Protein AF-A0A6V7INL5-F1 (afdb_monomer)

Secondary structure (DSSP, 8-state):
-HHHHHTT-HHHHHHHHHHHT-SS-HHHHHHHHHHHHHHHHHH--HHHHHHHHHTTHHHHHHHGGGSS-HHHHHHHHHHHHHHHHHHHHHHHHHHHHTTHHHHHHHHHHS-GGGS-HHHHHHHHHHHHHHT--

Foldseek 3Di:
DVLQVQLPPLVNLLVLLVQCPDPVCVPSNLVSLLNLLVSQLVNLDLVSLVSCLVSLNLLSLLVQCLDPDLVSVQSSLQSLLSSLQNPVPSCVVSCVVNPSVVSLVNNVPPPCPPHDVVSVVSSVSSVVSNVPD

Organism: NCBI:txid1563983

Solvent-accessible surface area (backbone atoms only — not comparable to full-atom values): 7136 Å² total; per-residue (Å²): 103,73,35,47,63,52,43,67,35,64,70,58,51,53,52,38,50,55,33,48,71,40,79,92,41,61,71,54,16,52,53,28,44,49,49,55,25,48,33,43,65,65,34,76,40,66,67,36,46,50,50,39,51,78,66,50,48,58,52,56,41,40,57,29,40,62,41,96,47,69,67,48,20,44,42,19,33,52,21,50,32,50,44,33,68,73,38,40,85,75,42,49,63,55,42,59,73,56,41,42,67,59,37,51,51,52,53,69,66,44,76,67,91,77,62,57,70,69,50,56,49,38,48,53,51,27,56,54,45,72,64,76,117

InterPro domains:
  IPR011989 Armadillo-like helical [G3DSA:1.25.10.10] (2-133)
  IPR016024 Armadillo-type fold [SSF48371] (10-121)
  IPR040144 Rap1 GTPase-GDP dissociation stimulator 1 [PTHR10957] (2-132)

Mean predicted aligned error: 3.58 Å

Structure (mmCIF, N/CA/C/O backbone):
data_AF-A0A6V7INL5-F1
#
_entry.id   AF-A0A6V7INL5-F1
#
loop_
_atom_site.group_PDB
_atom_site.id
_atom_site.type_symbol
_atom_site.label_atom_id
_atom_site.label_alt_id
_atom_site.label_comp_id
_atom_site.label_asym_id
_atom_site.label_entity_id
_atom_site.label_seq_id
_atom_site.pdbx_PDB_ins_code
_atom_site.Cartn_x
_atom_site.Cartn_y
_atom_site.Cartn_z
_atom_site.occupancy
_atom_site.B_iso_or_equiv
_atom_site.auth_seq_id
_atom_site.auth_comp_id
_atom_site.auth_asym_id
_atom_site.auth_atom_id
_atom_site.pdbx_PDB_model_num
ATOM 1 N N . LYS A 1 1 ? -18.035 10.738 3.182 1.00 66.81 1 LYS A N 1
ATOM 2 C CA . LYS A 1 1 ? -17.856 10.802 1.701 1.00 66.81 1 LYS A CA 1
ATOM 3 C C . LYS A 1 1 ? -18.075 9.405 1.118 1.00 66.81 1 LYS A C 1
ATOM 5 O O . LYS A 1 1 ? -18.038 8.461 1.897 1.00 66.81 1 LYS A O 1
ATOM 10 N N . ALA A 1 2 ? -18.282 9.245 -0.195 1.00 90.69 2 ALA A N 1
ATOM 11 C CA . ALA A 1 2 ? -18.534 7.932 -0.815 1.00 90.69 2 ALA A CA 1
ATOM 12 C C . ALA A 1 2 ? -17.491 6.863 -0.424 1.00 90.69 2 ALA A C 1
ATOM 14 O O . ALA A 1 2 ? -17.869 5.768 -0.029 1.00 90.69 2 ALA A O 1
ATOM 15 N N . ALA A 1 3 ? -16.201 7.216 -0.403 1.00 93.12 3 ALA A N 1
ATOM 16 C CA . ALA A 1 3 ? -15.127 6.322 0.040 1.00 93.12 3 ALA A CA 1
ATOM 17 C C . ALA A 1 3 ? -15.289 5.817 1.486 1.00 93.12 3 ALA A C 1
ATOM 19 O O . ALA A 1 3 ? -14.971 4.671 1.764 1.00 93.12 3 ALA A O 1
ATOM 20 N N . SER A 1 4 ? -15.827 6.635 2.399 1.00 93.12 4 SER A N 1
ATOM 21 C CA . SER A 1 4 ? -16.116 6.209 3.775 1.00 93.12 4 SER A CA 1
ATOM 22 C C . SER A 1 4 ? -17.262 5.198 3.830 1.00 93.12 4 SER A C 1
ATOM 24 O O . SER A 1 4 ? -17.223 4.280 4.631 1.00 93.12 4 SER A O 1
ATOM 26 N N . LEU A 1 5 ? -18.281 5.355 2.978 1.00 93.56 5 LEU A N 1
ATOM 27 C CA . LEU A 1 5 ? -19.404 4.414 2.912 1.00 93.56 5 LEU A CA 1
ATOM 28 C C . LEU A 1 5 ? -18.982 3.090 2.269 1.00 93.56 5 LEU A C 1
ATOM 30 O O . LEU A 1 5 ? -19.376 2.030 2.735 1.00 93.56 5 LEU A O 1
ATOM 34 N N . LEU A 1 6 ? -18.189 3.151 1.198 1.00 93.81 6 LEU A N 1
ATOM 35 C CA . LEU A 1 6 ? -17.693 1.971 0.487 1.00 93.81 6 LEU A CA 1
ATOM 36 C C . LEU A 1 6 ? -16.639 1.218 1.302 1.00 93.81 6 LEU A C 1
ATOM 38 O O . LEU A 1 6 ? -16.700 -0.002 1.387 1.00 93.81 6 LEU A O 1
ATOM 42 N N . GLY A 1 7 ? -15.729 1.940 1.956 1.00 91.06 7 GLY A N 1
ATOM 43 C CA . GLY A 1 7 ? -14.672 1.376 2.794 1.00 91.06 7 GLY A CA 1
ATOM 44 C C . GLY A 1 7 ? -15.154 0.718 4.089 1.00 91.06 7 GLY A C 1
ATOM 45 O O . GLY A 1 7 ? -14.332 0.220 4.841 1.00 91.06 7 GLY A O 1
ATOM 46 N N . MET A 1 8 ? -16.463 0.724 4.353 1.00 93.25 8 MET A N 1
ATOM 47 C CA . MET A 1 8 ? -17.091 0.003 5.466 1.00 93.25 8 MET A CA 1
ATOM 48 C C . MET A 1 8 ? -17.959 -1.172 4.987 1.00 93.25 8 MET A C 1
ATOM 50 O O . MET A 1 8 ? -18.596 -1.845 5.793 1.00 93.25 8 MET A O 1
ATOM 54 N N . LYS A 1 9 ? -18.034 -1.422 3.671 1.00 95.56 9 LYS A N 1
ATOM 55 C CA . LYS A 1 9 ? -18.771 -2.560 3.109 1.00 95.56 9 LYS A CA 1
ATOM 56 C C . LYS A 1 9 ? -17.860 -3.778 3.044 1.00 95.56 9 LYS A C 1
ATOM 58 O O . LYS A 1 9 ? -17.107 -3.948 2.090 1.00 95.56 9 LYS A O 1
ATOM 63 N N . GLU A 1 10 ? -17.972 -4.641 4.044 1.00 93.38 10 GLU A N 1
ATOM 64 C CA . GLU A 1 10 ? -17.131 -5.831 4.214 1.00 93.38 10 GLU A CA 1
ATOM 65 C C . GLU A 1 10 ? -17.106 -6.760 2.989 1.00 93.38 10 GLU A C 1
ATOM 67 O O . GLU A 1 10 ? -16.030 -7.218 2.600 1.00 93.38 10 GLU A O 1
ATOM 72 N N . GLU A 1 11 ? -18.261 -6.989 2.354 1.00 95.06 11 GLU A N 1
ATOM 73 C CA . GLU A 1 11 ? -18.383 -7.798 1.131 1.00 95.06 11 GLU A CA 1
ATOM 74 C C . GLU A 1 11 ? -17.640 -7.169 -0.050 1.00 95.06 11 GLU A C 1
ATOM 76 O O . GLU A 1 11 ? -16.921 -7.854 -0.776 1.00 95.06 11 GLU A O 1
ATOM 81 N N . LEU A 1 12 ? -17.774 -5.847 -0.212 1.00 95.81 12 LEU A N 1
ATOM 82 C CA . LEU A 1 12 ? -17.075 -5.110 -1.259 1.00 95.81 12 LEU A CA 1
ATOM 83 C C . LEU A 1 12 ? -15.567 -5.216 -1.053 1.00 95.81 12 LEU A C 1
ATOM 85 O O . LEU A 1 12 ? -14.854 -5.572 -1.982 1.00 95.81 12 LEU A O 1
ATOM 89 N N . LEU A 1 13 ? -15.082 -4.933 0.157 1.00 95.81 13 LEU A N 1
ATOM 90 C CA . LEU A 1 13 ? -13.653 -4.999 0.446 1.00 95.81 13 LEU A CA 1
ATOM 91 C C . LEU A 1 13 ? -13.098 -6.415 0.282 1.00 95.81 13 LEU A C 1
ATOM 93 O O . LEU A 1 13 ? -12.013 -6.570 -0.264 1.00 95.81 13 LEU A O 1
ATOM 97 N N . GLY A 1 14 ? -13.844 -7.440 0.706 1.00 95.62 14 GLY A N 1
ATOM 98 C CA . GLY A 1 14 ? -13.457 -8.835 0.490 1.00 95.62 14 GLY A CA 1
ATOM 99 C C . GLY A 1 14 ? -13.284 -9.151 -0.994 1.00 95.62 14 GLY A C 1
ATOM 100 O O . GLY A 1 14 ? -12.270 -9.721 -1.386 1.00 95.62 14 GLY A O 1
ATOM 101 N N . LYS A 1 15 ? -14.224 -8.700 -1.832 1.00 96.62 15 LYS A N 1
ATOM 102 C CA . LYS A 1 15 ? -14.146 -8.918 -3.278 1.00 96.62 15 LYS A CA 1
ATOM 103 C C . LYS A 1 15 ? -13.030 -8.116 -3.946 1.00 96.62 15 LYS A C 1
ATOM 105 O O . LYS A 1 15 ? -12.366 -8.631 -4.836 1.00 96.62 15 LYS A O 1
ATOM 110 N N . VAL A 1 16 ? -12.791 -6.882 -3.501 1.00 96.75 16 VAL A N 1
ATOM 111 C CA . VAL A 1 16 ? -11.665 -6.071 -3.989 1.00 96.75 16 VAL A CA 1
ATOM 112 C C . VAL A 1 16 ? -10.341 -6.757 -3.668 1.00 96.75 16 VAL A C 1
ATOM 114 O O . VAL A 1 16 ? -9.499 -6.852 -4.549 1.00 96.75 16 VAL A O 1
ATOM 117 N N . ILE A 1 17 ? -10.174 -7.285 -2.454 1.00 96.19 17 ILE A N 1
ATOM 118 C CA . ILE A 1 17 ? -8.968 -8.026 -2.060 1.00 96.19 17 ILE A CA 1
ATOM 119 C C . ILE A 1 17 ? -8.785 -9.295 -2.896 1.00 96.19 17 ILE A C 1
ATOM 121 O O . ILE A 1 17 ? -7.680 -9.552 -3.357 1.00 96.19 17 ILE A O 1
ATOM 125 N N . GLU A 1 18 ? -9.858 -10.044 -3.155 1.00 95.81 18 GLU A N 1
ATOM 126 C CA . GLU A 1 18 ? -9.825 -11.203 -4.060 1.00 95.81 18 GLU A CA 1
ATOM 127 C C . GLU A 1 18 ? -9.380 -10.814 -5.479 1.00 95.81 18 GLU A C 1
ATOM 129 O O . GLU A 1 18 ? -8.621 -11.529 -6.125 1.00 95.81 18 GLU A O 1
ATOM 134 N N . TRP A 1 19 ? -9.816 -9.657 -5.977 1.00 96.94 19 TRP A N 1
ATOM 135 C CA . TRP A 1 19 ? -9.381 -9.159 -7.281 1.00 96.94 19 TRP A CA 1
ATOM 136 C C . TRP A 1 19 ? -7.936 -8.667 -7.294 1.00 96.94 19 TRP A C 1
ATOM 138 O O . TRP A 1 19 ? -7.311 -8.703 -8.346 1.00 96.94 19 TRP A O 1
ATOM 148 N N . CYS A 1 20 ? -7.377 -8.248 -6.159 1.00 95.62 20 CYS A N 1
ATOM 149 C CA . CYS A 1 20 ? -5.968 -7.855 -6.076 1.00 95.62 20 CYS A CA 1
ATOM 150 C C . CYS A 1 20 ? -5.014 -9.053 -6.239 1.00 95.62 20 CYS A C 1
ATOM 152 O O . CYS A 1 20 ? -3.875 -8.873 -6.669 1.00 95.62 20 CYS A O 1
ATOM 154 N N . SER A 1 21 ? -5.480 -10.273 -5.951 1.00 92.31 21 SER A N 1
ATOM 155 C CA . SER A 1 21 ? -4.711 -11.515 -6.094 1.00 92.31 21 SER A CA 1
ATOM 156 C C . SER A 1 21 ? -5.008 -12.306 -7.373 1.00 92.31 21 SER A C 1
ATOM 158 O O . SER A 1 21 ? -4.551 -13.439 -7.499 1.00 92.31 21 SER A O 1
ATOM 160 N N . THR A 1 22 ? -5.779 -11.758 -8.321 1.00 92.25 22 THR A N 1
ATOM 161 C CA . THR A 1 22 ? -6.087 -12.470 -9.572 1.00 92.25 22 THR A CA 1
ATOM 162 C C . THR A 1 22 ? -4.957 -12.330 -10.595 1.00 92.25 22 THR A C 1
ATOM 164 O O . THR A 1 22 ? -4.616 -11.221 -11.005 1.00 92.25 22 THR A O 1
ATOM 167 N N . ASP A 1 23 ? -4.415 -13.460 -11.051 1.00 84.81 23 ASP A N 1
ATOM 168 C CA . ASP A 1 23 ? -3.363 -13.491 -12.079 1.00 84.81 23 ASP A CA 1
ATOM 169 C C . ASP A 1 23 ? -3.933 -13.575 -13.507 1.00 84.81 23 ASP A C 1
ATOM 171 O O . ASP A 1 23 ? -3.312 -13.120 -14.469 1.00 84.81 23 ASP A O 1
ATOM 175 N N . ASP A 1 24 ? -5.151 -14.105 -13.658 1.00 87.94 24 ASP A N 1
ATOM 176 C CA . ASP A 1 24 ? -5.779 -14.351 -14.964 1.00 87.94 24 ASP A CA 1
ATOM 177 C C . ASP A 1 24 ? -6.183 -13.052 -15.683 1.00 87.94 24 ASP A C 1
ATOM 179 O O . ASP A 1 24 ? -6.371 -13.017 -16.906 1.00 87.94 24 ASP A O 1
ATOM 183 N N . HIS A 1 25 ? -6.326 -11.960 -14.926 1.00 91.12 25 HIS A N 1
ATOM 184 C CA . HIS A 1 25 ? -6.838 -10.683 -15.415 1.00 91.12 25 HIS A CA 1
ATOM 185 C C . HIS A 1 25 ? -6.036 -9.485 -14.869 1.00 91.12 25 HIS A C 1
ATOM 187 O O . HIS A 1 25 ? -6.538 -8.747 -14.016 1.00 91.12 25 HIS A O 1
ATOM 193 N N . PRO A 1 26 ? -4.837 -9.196 -15.420 1.00 88.38 26 PRO A N 1
ATOM 194 C CA . PRO A 1 26 ? -3.962 -8.121 -14.931 1.00 88.38 26 PRO A CA 1
ATOM 195 C C . PRO A 1 26 ? -4.613 -6.728 -14.900 1.00 88.38 26 PRO A C 1
ATOM 197 O O . PRO A 1 26 ? -4.299 -5.901 -14.048 1.00 88.38 26 PRO A O 1
ATOM 200 N N . GLY A 1 27 ? -5.554 -6.454 -15.813 1.00 92.50 27 GLY A N 1
ATOM 201 C CA . GLY A 1 27 ? -6.313 -5.199 -15.809 1.00 92.50 27 GLY A CA 1
ATOM 202 C C . GLY A 1 27 ? -7.264 -5.071 -14.613 1.00 92.50 27 GLY A C 1
ATOM 203 O O . GLY A 1 27 ? -7.382 -3.994 -14.034 1.00 92.50 27 GLY A O 1
ATOM 204 N N . VAL A 1 28 ? -7.906 -6.174 -14.212 1.00 95.00 28 VAL A N 1
ATOM 205 C CA . VAL A 1 28 ? -8.778 -6.219 -13.026 1.00 95.00 28 VAL A CA 1
ATOM 206 C C . VAL A 1 28 ? -7.938 -6.063 -11.765 1.00 95.00 28 VAL A C 1
ATOM 208 O O . VAL A 1 28 ? -8.275 -5.247 -10.910 1.00 95.00 28 VAL A O 1
ATOM 211 N N . GLN A 1 29 ? -6.815 -6.779 -11.697 1.00 95.31 29 GLN A N 1
ATOM 212 C CA . GLN A 1 29 ? -5.854 -6.683 -10.604 1.00 95.31 29 GLN A CA 1
ATOM 213 C C . GLN A 1 29 ? -5.354 -5.245 -10.407 1.00 95.31 29 GLN A C 1
ATOM 215 O O . GLN A 1 29 ? -5.405 -4.700 -9.303 1.00 95.31 29 GLN A O 1
ATOM 220 N N . GLY 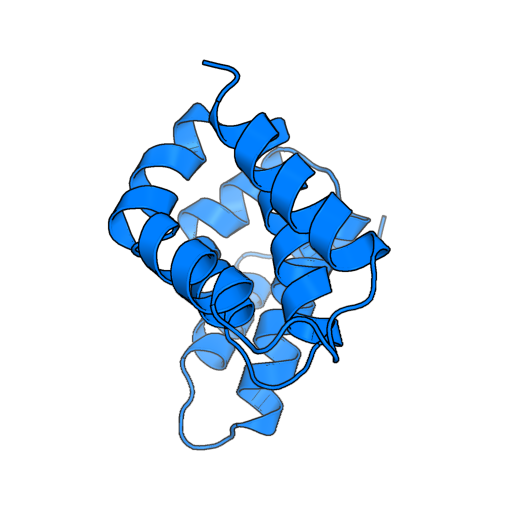A 1 30 ? -4.929 -4.597 -11.496 1.00 94.56 30 GLY A N 1
ATOM 221 C CA . GLY A 1 30 ? -4.450 -3.220 -11.474 1.00 94.56 30 GLY A CA 1
ATOM 222 C C . GLY A 1 30 ? -5.503 -2.244 -10.951 1.00 94.56 30 GLY A C 1
ATOM 223 O O . GLY A 1 30 ? -5.219 -1.471 -10.039 1.00 94.56 30 GLY A O 1
ATOM 224 N N . GLU A 1 31 ? -6.731 -2.294 -11.469 1.00 96.69 31 GLU A N 1
ATOM 225 C CA . GLU A 1 31 ? -7.805 -1.398 -11.019 1.00 96.69 31 GLU A CA 1
ATOM 226 C C . GLU A 1 31 ? -8.262 -1.687 -9.580 1.00 96.69 31 GLU A C 1
ATOM 228 O O . GLU A 1 31 ? -8.585 -0.752 -8.842 1.00 96.69 31 GLU A O 1
ATOM 233 N N . ALA A 1 32 ? -8.223 -2.944 -9.130 1.00 97.38 32 ALA A N 1
ATOM 234 C CA . ALA A 1 32 ? -8.514 -3.305 -7.743 1.00 97.38 32 ALA A CA 1
ATOM 235 C C . ALA A 1 32 ? -7.475 -2.720 -6.769 1.00 97.38 32 ALA A C 1
ATOM 237 O O . ALA A 1 32 ? -7.852 -2.061 -5.794 1.00 97.38 32 ALA A O 1
ATOM 238 N N . ASN A 1 33 ? -6.181 -2.848 -7.082 1.00 97.44 33 ASN A N 1
ATOM 239 C CA . ASN A 1 33 ? -5.092 -2.259 -6.292 1.00 97.44 33 ASN A CA 1
ATOM 240 C C . ASN A 1 33 ? -5.246 -0.735 -6.176 1.00 97.44 33 ASN A C 1
ATOM 242 O O . ASN A 1 33 ? -5.136 -0.151 -5.093 1.00 97.44 33 ASN A O 1
ATOM 246 N N . ARG A 1 34 ? -5.583 -0.074 -7.288 1.00 97.94 34 ARG A N 1
ATOM 247 C CA . ARG A 1 34 ? -5.838 1.373 -7.314 1.00 97.94 34 ARG A CA 1
ATOM 248 C C . ARG A 1 34 ? -7.055 1.753 -6.488 1.00 97.94 34 ARG A C 1
ATOM 250 O O . ARG A 1 34 ? -7.009 2.744 -5.756 1.00 97.94 34 ARG A O 1
ATOM 257 N N . LEU A 1 35 ? -8.130 0.971 -6.552 1.00 97.88 35 LEU A N 1
ATOM 258 C CA . LEU A 1 35 ? -9.319 1.208 -5.740 1.00 97.88 35 LEU A CA 1
ATOM 259 C C . LEU A 1 35 ? -9.000 1.141 -4.240 1.00 97.88 35 LEU A C 1
ATOM 261 O O . LEU A 1 35 ? -9.453 2.020 -3.505 1.00 97.88 35 LEU A O 1
ATOM 265 N N . LEU A 1 36 ? -8.185 0.179 -3.788 1.00 97.50 36 LEU A N 1
ATOM 266 C CA . LEU A 1 36 ? -7.716 0.118 -2.394 1.00 97.50 36 LEU A CA 1
ATOM 267 C C . LEU A 1 36 ? -7.012 1.416 -1.985 1.00 97.50 36 LEU A C 1
ATOM 269 O O . LEU A 1 36 ? -7.389 2.038 -0.985 1.00 97.50 36 LEU A O 1
ATOM 273 N N . ALA A 1 37 ? -6.041 1.867 -2.783 1.00 98.25 37 ALA A N 1
ATOM 274 C CA . ALA A 1 37 ? -5.315 3.106 -2.517 1.00 98.25 37 ALA A CA 1
ATOM 275 C C . ALA A 1 37 ? -6.275 4.306 -2.432 1.00 98.25 37 ALA A C 1
ATOM 277 O O . ALA A 1 37 ? -6.227 5.104 -1.490 1.00 98.25 37 ALA A O 1
ATOM 278 N N . TRP A 1 38 ? -7.218 4.412 -3.369 1.00 98.12 38 TRP A N 1
ATOM 279 C CA . TRP A 1 38 ? -8.172 5.517 -3.421 1.00 98.12 38 TRP A CA 1
ATOM 280 C C . TRP A 1 38 ? -9.220 5.501 -2.306 1.00 98.12 38 TRP A C 1
ATOM 282 O O . TRP A 1 38 ? -9.664 6.580 -1.889 1.00 98.12 38 TRP A O 1
ATOM 292 N N . LEU A 1 39 ? -9.598 4.332 -1.783 1.00 98.00 39 LEU A N 1
ATOM 293 C CA . LEU A 1 39 ? -10.456 4.224 -0.600 1.00 98.00 39 LEU A CA 1
ATOM 294 C C . LEU A 1 39 ? -9.778 4.850 0.618 1.00 98.00 39 LEU A C 1
ATOM 296 O O . LEU A 1 39 ? -10.409 5.633 1.331 1.00 98.00 39 LEU A O 1
ATOM 300 N N . VAL A 1 40 ? -8.485 4.597 0.817 1.00 97.81 40 VAL A N 1
ATOM 301 C CA . VAL A 1 40 ? -7.691 5.229 1.883 1.00 97.81 40 VAL A CA 1
ATOM 302 C C . VAL A 1 40 ? -7.581 6.735 1.655 1.00 97.81 40 VAL A C 1
ATOM 304 O O . VAL A 1 40 ? -7.950 7.528 2.527 1.00 97.81 40 VAL A O 1
ATOM 307 N N . ILE A 1 41 ? -7.117 7.137 0.466 1.00 97.88 41 ILE A N 1
ATOM 308 C CA . ILE A 1 41 ? -6.808 8.534 0.127 1.00 97.88 41 ILE A CA 1
ATOM 309 C C . ILE A 1 41 ? -8.028 9.440 0.307 1.00 97.88 41 ILE A C 1
ATOM 311 O O . ILE A 1 41 ? -7.903 10.547 0.840 1.00 97.88 41 ILE A O 1
ATOM 315 N N . ASN A 1 42 ? -9.207 8.981 -0.121 1.00 97.75 42 ASN A N 1
ATOM 316 C CA . ASN A 1 42 ? -10.429 9.783 -0.090 1.00 97.75 42 ASN A CA 1
ATOM 317 C C . ASN A 1 42 ? -11.227 9.659 1.207 1.00 97.75 42 ASN A C 1
ATOM 319 O O . ASN A 1 42 ? -11.979 10.584 1.537 1.00 97.75 42 ASN A O 1
ATOM 323 N N . SER A 1 43 ? -11.127 8.533 1.920 1.00 96.44 43 SER A N 1
ATOM 324 C CA . SER A 1 43 ? -11.838 8.372 3.189 1.00 96.44 43 SER A CA 1
ATOM 325 C C . SER A 1 43 ? -11.123 9.103 4.321 1.00 96.44 43 SER A C 1
ATOM 327 O O . SER A 1 43 ? -11.798 9.803 5.078 1.00 96.44 43 SER A O 1
ATOM 329 N N . ARG A 1 44 ? -9.790 8.948 4.430 1.00 94.69 44 ARG A N 1
ATOM 330 C CA . ARG A 1 44 ? -8.962 9.370 5.580 1.00 94.69 44 ARG A CA 1
ATOM 331 C C . ARG A 1 44 ? -9.622 9.051 6.926 1.00 94.69 44 ARG A C 1
ATOM 333 O O . ARG A 1 44 ? -9.557 9.836 7.868 1.00 94.69 44 ARG A O 1
ATOM 340 N N . ASN A 1 45 ? -10.318 7.921 6.980 1.00 95.81 45 ASN A N 1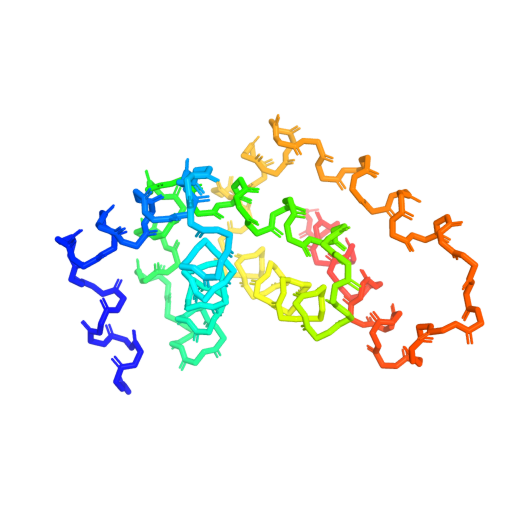
ATOM 341 C CA . ASN A 1 45 ? -11.117 7.502 8.120 1.00 95.81 45 ASN A CA 1
ATOM 342 C C . ASN A 1 45 ? -10.431 6.316 8.807 1.00 95.81 45 ASN A C 1
ATOM 344 O O . ASN A 1 45 ? -10.001 5.378 8.137 1.00 95.81 45 ASN A O 1
ATOM 348 N N . ARG A 1 46 ? -10.330 6.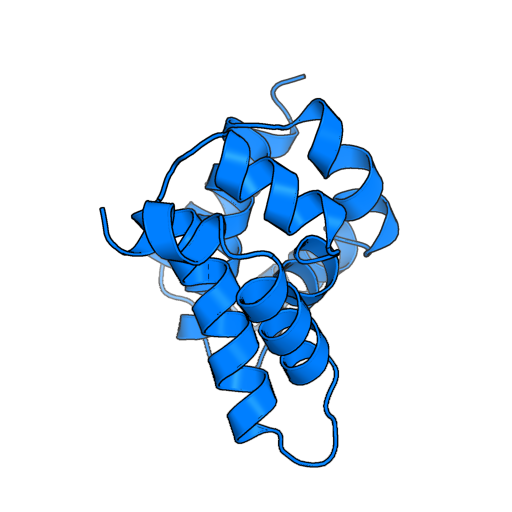373 10.141 1.00 96.94 46 ARG A N 1
ATOM 349 C CA . ARG A 1 46 ? -9.642 5.358 10.948 1.00 96.94 46 ARG A CA 1
ATOM 350 C C . ARG A 1 46 ? -10.264 3.971 10.797 1.00 96.94 46 ARG A C 1
ATOM 352 O O . ARG A 1 46 ? -9.520 3.012 10.636 1.00 96.94 46 ARG A O 1
ATOM 359 N N . ASP A 1 47 ? -11.589 3.876 10.793 1.00 96.88 47 ASP A N 1
ATOM 360 C CA . ASP A 1 47 ? -12.301 2.597 10.719 1.00 96.88 47 ASP A CA 1
ATOM 361 C C . ASP A 1 47 ? -12.115 1.938 9.347 1.00 96.88 47 ASP A C 1
ATOM 363 O O . ASP A 1 47 ? -11.803 0.752 9.270 1.00 96.88 47 ASP A O 1
ATOM 367 N N . VAL A 1 48 ? -12.179 2.729 8.268 1.00 97.00 48 VAL A N 1
ATOM 368 C CA . VAL A 1 48 ? -11.874 2.261 6.904 1.00 97.00 48 VAL A CA 1
ATOM 369 C C . VAL A 1 48 ? -10.435 1.761 6.806 1.00 97.00 48 VAL A C 1
ATOM 371 O O . VAL A 1 48 ? -10.188 0.692 6.254 1.00 97.00 48 VAL A O 1
ATOM 374 N N . VAL A 1 49 ? -9.475 2.514 7.352 1.00 97.88 49 VAL A N 1
ATOM 375 C CA . VAL A 1 49 ? -8.064 2.101 7.377 1.00 97.88 49 VAL A CA 1
ATOM 376 C C . VAL A 1 49 ? -7.899 0.798 8.154 1.00 97.88 49 VAL A C 1
ATOM 378 O O . VAL A 1 49 ? -7.235 -0.110 7.669 1.00 97.88 49 VAL A O 1
ATOM 381 N N . HIS A 1 50 ? -8.523 0.670 9.324 1.00 97.56 50 HIS A N 1
ATOM 382 C CA . HIS A 1 50 ? -8.445 -0.552 10.121 1.00 97.56 50 HIS A CA 1
ATOM 383 C C . HIS A 1 50 ? -9.039 -1.758 9.382 1.00 97.56 50 HIS A C 1
ATOM 385 O O . HIS A 1 50 ? -8.362 -2.780 9.317 1.00 97.56 50 HIS A O 1
ATOM 391 N N . SER A 1 51 ? -10.230 -1.628 8.784 1.00 96.94 51 SER A N 1
ATOM 392 C CA . SER A 1 51 ? -10.865 -2.714 8.016 1.00 96.94 51 SER A CA 1
ATOM 393 C C . SER A 1 51 ? -10.005 -3.139 6.818 1.00 96.94 51 SER A C 1
ATOM 395 O O . SER A 1 51 ? -9.807 -4.328 6.577 1.00 96.94 51 SER A O 1
ATOM 397 N N . LEU A 1 52 ? -9.398 -2.183 6.107 1.00 97.31 52 LEU A N 1
ATOM 398 C CA . LEU A 1 52 ? -8.476 -2.480 5.007 1.00 97.31 52 LEU A CA 1
ATOM 399 C C . LEU A 1 52 ? -7.215 -3.219 5.473 1.00 97.31 52 LEU A C 1
ATOM 401 O O . LEU A 1 52 ? -6.799 -4.173 4.814 1.00 97.31 52 LEU A O 1
ATOM 405 N N . ILE A 1 53 ? -6.618 -2.813 6.599 1.00 97.38 53 ILE A N 1
ATOM 406 C CA . ILE A 1 53 ? -5.466 -3.523 7.173 1.00 97.38 53 ILE A CA 1
ATOM 407 C C . ILE A 1 53 ? -5.863 -4.956 7.543 1.00 97.38 53 ILE A C 1
ATOM 409 O O . ILE A 1 53 ? -5.166 -5.890 7.156 1.00 97.38 53 ILE A O 1
ATOM 413 N N . ASP A 1 54 ? -6.998 -5.136 8.223 1.00 96.31 54 ASP A N 1
ATOM 414 C CA . ASP A 1 54 ? -7.481 -6.453 8.667 1.00 96.31 54 ASP A CA 1
ATOM 415 C C . ASP A 1 54 ? -7.763 -7.409 7.502 1.00 96.31 54 ASP A C 1
ATOM 417 O O . ASP A 1 54 ? -7.655 -8.625 7.648 1.00 96.31 54 ASP A O 1
ATOM 421 N N . LYS A 1 55 ? -8.081 -6.868 6.324 1.00 96.25 55 LYS A N 1
ATOM 422 C CA . LYS A 1 55 ? -8.294 -7.641 5.095 1.00 96.25 55 LYS A CA 1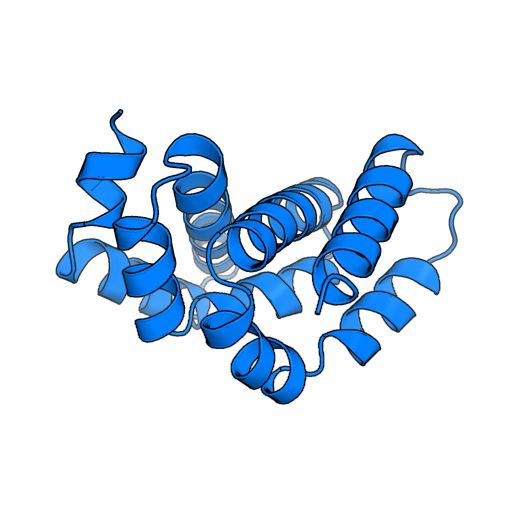
ATOM 423 C C . LYS A 1 55 ? -7.032 -7.852 4.257 1.00 96.25 55 LYS A C 1
ATOM 425 O O . LYS A 1 55 ? -7.125 -8.421 3.175 1.00 96.25 55 LYS A O 1
ATOM 430 N N . GLY A 1 56 ? -5.867 -7.408 4.724 1.00 96.62 56 GLY A N 1
ATOM 431 C CA . GLY A 1 56 ? -4.591 -7.638 4.044 1.00 96.62 56 GLY A CA 1
ATOM 432 C C . GLY A 1 56 ? -4.263 -6.638 2.934 1.00 96.62 56 GLY A C 1
ATOM 433 O O . GLY A 1 56 ? -3.391 -6.911 2.114 1.00 96.62 56 GLY A O 1
ATOM 434 N N . ALA A 1 57 ? -4.898 -5.460 2.904 1.00 97.62 57 ALA A N 1
ATOM 435 C CA . ALA A 1 57 ? -4.637 -4.455 1.866 1.00 97.62 57 ALA A CA 1
ATOM 436 C C . ALA A 1 57 ? -3.168 -3.993 1.810 1.00 97.62 57 ALA A C 1
ATOM 438 O O . ALA A 1 57 ? -2.702 -3.574 0.753 1.00 97.62 57 ALA A O 1
ATOM 439 N N . ILE A 1 58 ? -2.433 -4.065 2.932 1.00 98.25 58 ILE A N 1
ATOM 440 C CA . ILE A 1 58 ? -1.029 -3.630 2.998 1.00 98.25 58 ILE A CA 1
ATOM 441 C C . ILE A 1 58 ? -0.161 -4.398 2.000 1.00 98.25 58 ILE A C 1
ATOM 443 O O . ILE A 1 58 ? 0.665 -3.764 1.355 1.00 98.25 58 ILE A O 1
ATOM 447 N N . GLN A 1 59 ? -0.370 -5.706 1.827 1.00 98.06 59 GLN A N 1
ATOM 448 C CA . GLN A 1 59 ? 0.400 -6.510 0.874 1.00 98.06 59 GLN A CA 1
ATOM 449 C C . GLN A 1 59 ? 0.384 -5.882 -0.523 1.00 98.06 59 GLN A C 1
ATOM 451 O O . GLN A 1 59 ? 1.425 -5.525 -1.071 1.00 98.06 59 GLN A O 1
ATOM 456 N N . TYR A 1 60 ? -0.820 -5.681 -1.055 1.00 98.19 60 TYR A N 1
ATOM 457 C CA . TYR A 1 60 ? -1.018 -5.197 -2.415 1.00 98.19 60 TYR A CA 1
ATOM 458 C C . TYR A 1 60 ? -0.548 -3.755 -2.588 1.00 98.19 60 TYR A C 1
ATOM 460 O O . TYR A 1 60 ? -0.022 -3.396 -3.636 1.00 98.19 60 TYR A O 1
ATOM 468 N N . LEU A 1 61 ? -0.684 -2.918 -1.555 1.00 98.50 61 LEU A N 1
ATOM 469 C CA . LEU A 1 61 ? -0.155 -1.555 -1.585 1.0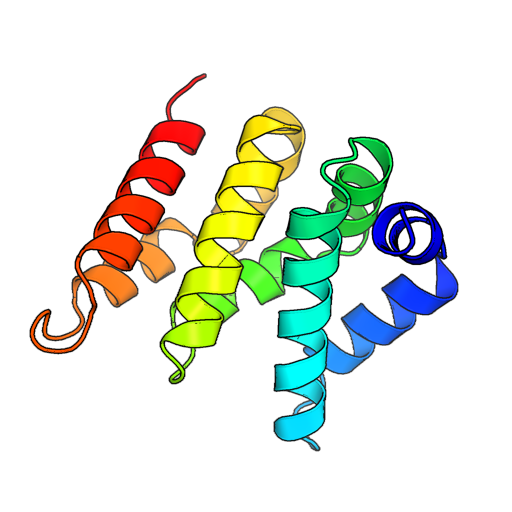0 98.50 61 LEU A CA 1
ATOM 470 C C . LEU A 1 61 ? 1.380 -1.528 -1.582 1.00 98.50 61 LEU A C 1
ATOM 472 O O . LEU A 1 61 ? 1.960 -0.662 -2.231 1.00 98.50 61 LEU A O 1
ATOM 476 N N . VAL A 1 62 ? 2.041 -2.458 -0.884 1.00 98.31 62 VAL A N 1
ATOM 477 C CA . VAL A 1 62 ? 3.508 -2.580 -0.902 1.00 98.31 62 VAL A CA 1
ATOM 478 C C . VAL A 1 62 ? 3.991 -3.066 -2.268 1.00 98.31 62 VAL A C 1
ATOM 480 O O . VAL A 1 62 ? 4.868 -2.435 -2.852 1.00 98.31 62 VAL A O 1
ATOM 483 N N . GLU A 1 63 ? 3.380 -4.114 -2.823 1.00 96.94 63 GLU A N 1
ATOM 484 C CA . GLU A 1 63 ? 3.679 -4.609 -4.179 1.00 96.94 63 GLU A CA 1
ATOM 485 C C . GLU A 1 63 ? 3.458 -3.517 -5.245 1.00 96.94 63 GLU A C 1
ATOM 487 O O . GLU A 1 63 ? 4.217 -3.378 -6.203 1.00 96.94 63 GLU A O 1
ATOM 492 N N . MET A 1 64 ? 2.455 -2.660 -5.049 1.00 96.81 64 MET A N 1
ATOM 493 C CA . MET A 1 64 ? 2.129 -1.564 -5.960 1.00 96.81 64 MET A CA 1
ATOM 494 C C . MET A 1 64 ? 3.192 -0.447 -6.008 1.00 96.81 64 MET A C 1
ATOM 496 O O . MET A 1 64 ? 3.205 0.326 -6.970 1.00 96.81 64 MET A O 1
ATOM 500 N N . ILE A 1 65 ? 4.115 -0.364 -5.038 1.00 96.38 65 ILE A N 1
ATOM 501 C CA . ILE A 1 65 ? 5.248 0.586 -5.062 1.00 96.38 65 ILE A CA 1
ATOM 502 C C . ILE A 1 65 ? 6.201 0.297 -6.230 1.00 96.38 65 ILE A C 1
ATOM 504 O O . ILE A 1 65 ? 6.770 1.233 -6.797 1.00 96.38 65 ILE A O 1
ATOM 508 N N . THR A 1 66 ? 6.360 -0.970 -6.611 1.00 93.50 66 THR A N 1
ATOM 509 C CA . THR A 1 66 ? 7.270 -1.404 -7.685 1.00 93.50 66 THR A CA 1
ATOM 510 C C . THR A 1 66 ? 6.529 -1.715 -8.989 1.00 93.50 66 THR A C 1
ATOM 512 O O . THR A 1 66 ? 7.133 -2.117 -9.981 1.00 93.50 66 THR A O 1
ATOM 515 N N . ALA A 1 67 ? 5.217 -1.455 -9.047 1.00 92.75 67 ALA A N 1
ATOM 516 C CA . ALA A 1 67 ? 4.412 -1.657 -10.250 1.00 92.75 67 ALA A CA 1
ATOM 517 C C . ALA A 1 67 ? 4.938 -0.824 -11.438 1.00 92.75 67 ALA A C 1
ATOM 519 O O . ALA A 1 67 ? 5.307 0.326 -11.239 1.00 92.75 67 ALA A O 1
ATOM 520 N N . PRO A 1 68 ? 4.869 -1.288 -12.699 1.00 89.75 68 PRO A N 1
ATOM 521 C CA . PRO A 1 68 ? 5.433 -0.562 -13.851 1.00 89.75 68 PRO A CA 1
ATOM 522 C C . PRO A 1 68 ? 4.899 0.868 -14.052 1.00 89.75 68 PRO A C 1
ATOM 524 O O . PRO A 1 68 ? 5.558 1.726 -14.640 1.00 89.75 68 PRO A O 1
ATOM 527 N N . HIS A 1 69 ? 3.687 1.142 -13.568 1.00 91.50 69 HIS A N 1
ATOM 528 C CA . HIS A 1 69 ? 2.983 2.396 -13.789 1.00 91.50 69 HIS A CA 1
ATOM 529 C C . HIS A 1 69 ? 3.303 3.415 -12.691 1.00 91.50 69 HIS A C 1
ATOM 531 O O . HIS A 1 69 ? 2.852 3.288 -11.556 1.00 91.50 69 HIS A O 1
ATOM 537 N N . VAL A 1 70 ? 3.988 4.502 -13.054 1.00 90.94 70 VAL A N 1
ATOM 538 C CA . VAL A 1 70 ? 4.368 5.598 -12.138 1.00 90.94 70 VAL A CA 1
ATOM 539 C C . VAL A 1 70 ? 3.179 6.160 -11.339 1.00 90.94 70 VAL A C 1
ATOM 541 O O . VAL A 1 70 ? 3.331 6.528 -10.174 1.00 90.94 70 VAL A O 1
ATOM 544 N N . LEU A 1 71 ? 1.985 6.213 -11.941 1.00 92.69 71 LEU A N 1
ATOM 545 C CA . LEU A 1 71 ? 0.767 6.645 -11.251 1.00 92.69 71 LEU A CA 1
ATOM 546 C C . LEU A 1 71 ? 0.418 5.720 -10.076 1.00 92.69 71 LEU A C 1
ATOM 548 O O . LEU A 1 71 ? 0.114 6.216 -8.994 1.00 92.69 71 LEU A O 1
ATOM 552 N N . MET A 1 72 ? 0.514 4.404 -10.276 1.00 95.38 72 MET A N 1
ATOM 553 C CA . MET A 1 72 ? 0.205 3.410 -9.250 1.00 95.38 72 MET A CA 1
ATOM 554 C C . MET A 1 72 ? 1.198 3.491 -8.089 1.00 95.38 72 MET A C 1
ATOM 556 O O . MET A 1 72 ? 0.780 3.531 -6.935 1.00 95.38 72 MET A O 1
ATOM 560 N N . LYS A 1 73 ? 2.495 3.648 -8.384 1.00 95.12 73 LYS A N 1
ATOM 561 C CA . LYS A 1 73 ? 3.519 3.875 -7.350 1.00 95.12 73 LYS A CA 1
ATOM 562 C C . LYS A 1 73 ? 3.159 5.065 -6.466 1.00 95.12 73 LYS A C 1
ATOM 564 O O . LYS A 1 73 ? 3.216 4.997 -5.244 1.00 95.12 73 LYS A O 1
ATOM 569 N N . ASN A 1 74 ? 2.747 6.168 -7.089 1.00 95.94 74 ASN A N 1
ATOM 570 C CA . ASN A 1 74 ? 2.370 7.378 -6.372 1.00 95.94 74 ASN A CA 1
ATOM 571 C C . ASN A 1 74 ? 1.097 7.194 -5.524 1.00 95.94 74 ASN A C 1
ATOM 573 O O . ASN A 1 74 ? 1.053 7.650 -4.383 1.00 95.94 74 ASN A O 1
ATOM 577 N N . GLU A 1 75 ? 0.071 6.529 -6.062 1.00 97.81 75 GLU A N 1
ATOM 578 C CA . GLU A 1 75 ? -1.157 6.186 -5.326 1.00 97.81 75 GLU A CA 1
ATOM 579 C C . GLU A 1 75 ? -0.833 5.309 -4.099 1.00 97.81 75 GLU A C 1
ATOM 581 O O . GLU A 1 75 ? -1.281 5.612 -2.988 1.00 97.81 75 GLU A O 1
ATOM 586 N N . ALA A 1 76 ? 0.024 4.297 -4.266 1.00 98.12 76 ALA A N 1
ATOM 587 C CA . ALA A 1 76 ? 0.509 3.442 -3.186 1.00 98.12 76 ALA A CA 1
ATOM 588 C C . ALA A 1 76 ? 1.237 4.246 -2.101 1.00 98.12 76 ALA A C 1
ATOM 590 O O . ALA A 1 76 ? 0.822 4.218 -0.944 1.00 98.12 76 ALA A O 1
ATOM 591 N N . LEU A 1 77 ? 2.244 5.045 -2.466 1.00 98.00 77 LEU A N 1
ATOM 592 C CA . LEU A 1 77 ? 3.025 5.850 -1.518 1.00 98.00 77 LEU A CA 1
ATOM 593 C C . LEU A 1 77 ? 2.152 6.800 -0.687 1.00 98.00 77 LEU A C 1
ATOM 595 O O . LEU A 1 77 ? 2.306 6.886 0.534 1.00 98.00 77 LEU A O 1
ATOM 599 N N . ILE A 1 78 ? 1.204 7.499 -1.320 1.00 98.25 78 ILE A N 1
ATOM 600 C CA . ILE A 1 78 ? 0.292 8.410 -0.611 1.00 98.25 78 ILE A CA 1
ATOM 601 C C . ILE A 1 78 ? -0.637 7.620 0.318 1.00 98.25 78 ILE A C 1
ATOM 603 O O . ILE A 1 78 ? -0.834 8.016 1.470 1.00 98.25 78 ILE A O 1
ATOM 607 N N . SER A 1 79 ? -1.215 6.513 -0.156 1.00 98.50 79 SER A N 1
ATOM 608 C CA . SER A 1 79 ? -2.123 5.698 0.658 1.00 98.50 79 SER A CA 1
ATOM 609 C C . SER A 1 79 ? -1.414 5.081 1.868 1.00 98.50 79 SER A C 1
ATOM 611 O O . SER A 1 79 ? -1.921 5.197 2.982 1.00 98.50 79 SER A O 1
ATOM 613 N N . LEU A 1 80 ? -0.208 4.538 1.692 1.00 98.38 80 LEU A N 1
ATOM 614 C CA . LEU A 1 80 ? 0.609 3.991 2.774 1.00 98.38 80 LEU A CA 1
ATOM 615 C C . LEU A 1 80 ? 1.018 5.076 3.772 1.00 98.38 80 LEU A C 1
ATOM 617 O O . LEU A 1 80 ? 0.889 4.866 4.972 1.00 98.38 80 LEU A O 1
ATOM 621 N N . THR A 1 81 ? 1.378 6.276 3.306 1.00 98.38 81 THR A N 1
ATOM 622 C CA . THR A 1 81 ? 1.626 7.430 4.193 1.00 98.38 81 THR A CA 1
ATOM 623 C C . THR A 1 81 ? 0.419 7.725 5.085 1.00 98.38 81 THR A C 1
ATOM 625 O O . THR A 1 81 ? 0.570 7.960 6.285 1.00 98.38 81 THR A O 1
ATOM 628 N N . ILE A 1 82 ? -0.794 7.708 4.523 1.00 98.12 82 ILE A N 1
ATOM 629 C CA . ILE A 1 82 ? -2.033 7.939 5.279 1.00 98.12 82 ILE A CA 1
ATOM 630 C C . ILE A 1 82 ? -2.300 6.791 6.259 1.00 98.12 82 ILE A C 1
ATOM 632 O O . ILE A 1 82 ? -2.615 7.066 7.417 1.00 98.12 82 ILE A O 1
ATOM 636 N N . ILE A 1 83 ? -2.151 5.533 5.830 1.00 98.12 83 ILE A N 1
ATOM 637 C CA . ILE A 1 83 ? -2.304 4.349 6.692 1.00 98.12 83 ILE A CA 1
ATOM 638 C C . ILE A 1 83 ? -1.367 4.455 7.893 1.00 98.12 83 ILE A C 1
ATOM 640 O O . ILE A 1 83 ? -1.829 4.414 9.032 1.00 98.12 83 ILE A O 1
ATOM 644 N N . THR A 1 84 ? -0.075 4.658 7.647 1.00 97.31 84 THR A N 1
ATOM 645 C CA . THR A 1 84 ? 0.953 4.754 8.686 1.00 97.31 84 THR A CA 1
ATOM 646 C C . THR A 1 84 ? 0.704 5.948 9.605 1.00 97.31 84 THR A C 1
ATOM 648 O O . THR A 1 84 ? 0.833 5.826 10.816 1.00 97.31 84 THR A O 1
ATOM 651 N N . THR A 1 85 ? 0.250 7.086 9.074 1.00 96.81 85 THR A N 1
ATOM 652 C CA . THR A 1 85 ? -0.081 8.262 9.900 1.00 96.81 85 THR A CA 1
ATOM 653 C C . THR A 1 85 ? -1.287 8.019 10.819 1.00 96.81 85 THR A C 1
ATOM 655 O O . THR A 1 85 ? -1.325 8.536 11.933 1.00 96.81 85 THR A O 1
ATOM 658 N N . ILE A 1 86 ? -2.290 7.259 10.372 1.00 96.50 86 ILE A N 1
ATOM 659 C CA . ILE A 1 86 ? -3.526 7.010 11.135 1.00 96.50 86 ILE A CA 1
ATOM 660 C C . ILE A 1 86 ? -3.370 5.836 12.115 1.00 96.50 86 ILE A C 1
ATOM 662 O O . ILE A 1 86 ? -3.925 5.874 13.219 1.00 96.50 86 ILE A O 1
ATOM 666 N N . ALA A 1 87 ? -2.654 4.790 11.704 1.00 96.44 87 ALA A N 1
ATOM 667 C CA . ALA A 1 87 ? -2.605 3.490 12.365 1.00 96.44 87 ALA A CA 1
ATOM 668 C C . ALA A 1 87 ? -1.197 2.862 12.291 1.00 96.44 87 ALA A C 1
ATOM 670 O O . ALA A 1 87 ? -1.041 1.717 11.858 1.00 96.44 87 ALA A O 1
ATOM 671 N N . LEU A 1 88 ? -0.167 3.609 12.711 1.00 95.06 88 LEU A N 1
ATOM 672 C CA . LEU A 1 88 ? 1.234 3.159 12.717 1.00 95.06 88 LEU A CA 1
ATOM 673 C C . LEU A 1 88 ? 1.398 1.794 13.400 1.00 95.06 88 LEU A C 1
ATOM 675 O O . LEU A 1 88 ? 1.833 0.844 12.758 1.00 95.06 88 LEU A O 1
ATOM 679 N N . GLU A 1 89 ? 0.965 1.678 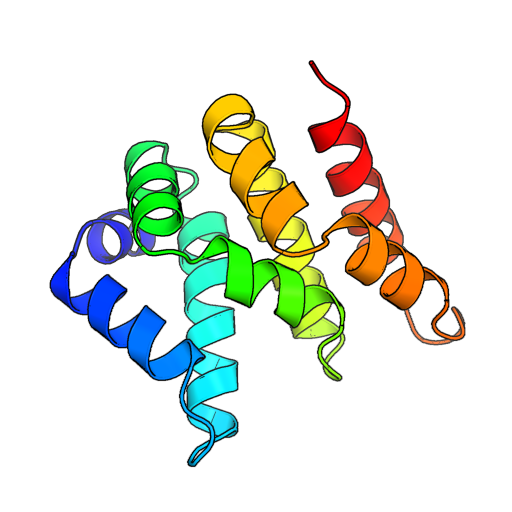14.658 1.00 93.69 89 GLU A N 1
ATOM 680 C CA . GLU A 1 89 ? 1.117 0.459 15.469 1.00 93.69 89 GLU A CA 1
ATOM 681 C C . GLU A 1 89 ? 0.515 -0.780 14.793 1.00 93.69 89 GLU A C 1
ATOM 683 O O . GLU A 1 89 ? 1.098 -1.861 14.816 1.00 93.69 89 GLU A O 1
ATOM 688 N N . LYS A 1 90 ? -0.641 -0.615 14.139 1.00 95.12 90 LYS A N 1
ATOM 689 C CA . LYS A 1 90 ? -1.345 -1.711 13.467 1.00 95.12 90 LYS A CA 1
ATOM 690 C C . LYS A 1 90 ? -0.729 -2.070 12.112 1.00 95.12 90 LYS A C 1
ATOM 692 O O . LYS A 1 90 ? -0.769 -3.226 11.708 1.00 95.12 90 LYS A O 1
ATOM 697 N N . SER A 1 91 ? -0.177 -1.090 11.398 1.00 96.38 91 SER A N 1
ATOM 698 C CA . SER A 1 91 ? 0.380 -1.295 10.055 1.00 96.38 91 SER A CA 1
ATOM 699 C C . SER A 1 91 ? 1.833 -1.770 10.059 1.00 96.38 91 SER A C 1
ATOM 701 O O . SER A 1 91 ? 2.249 -2.437 9.114 1.00 96.38 91 SER A O 1
ATOM 703 N N . GLN A 1 92 ? 2.600 -1.481 11.113 1.00 94.81 92 GLN A N 1
ATOM 704 C CA . GLN A 1 92 ? 4.038 -1.752 11.171 1.00 94.81 92 GLN A CA 1
ATOM 705 C C . GLN A 1 92 ? 4.387 -3.233 10.967 1.00 94.81 92 GLN A C 1
ATOM 707 O O . GLN A 1 92 ? 5.285 -3.547 10.186 1.00 94.81 92 GLN A O 1
ATOM 712 N N . ALA A 1 93 ? 3.677 -4.145 11.637 1.00 94.56 93 ALA A N 1
ATOM 713 C CA . ALA A 1 93 ? 3.945 -5.579 11.529 1.00 94.56 93 ALA A CA 1
ATOM 714 C C . ALA A 1 93 ? 3.729 -6.097 10.097 1.00 94.56 93 ALA A C 1
ATOM 716 O O . ALA A 1 93 ? 4.573 -6.816 9.562 1.00 94.56 93 ALA A O 1
ATOM 717 N N . GLU A 1 94 ? 2.643 -5.674 9.448 1.00 97.00 94 GLU A N 1
ATOM 718 C CA . GLU A 1 94 ? 2.334 -6.075 8.073 1.00 97.00 94 GLU A CA 1
ATOM 719 C C . GLU A 1 94 ? 3.299 -5.434 7.062 1.00 97.00 94 GLU A C 1
ATOM 721 O O . GLU A 1 94 ? 3.757 -6.108 6.143 1.00 97.00 94 GLU A O 1
ATOM 726 N N . LEU A 1 95 ? 3.687 -4.168 7.250 1.00 97.44 95 LEU A N 1
ATOM 727 C CA . LEU A 1 95 ? 4.693 -3.505 6.408 1.00 97.44 95 LEU A CA 1
ATOM 728 C C . LEU A 1 95 ? 6.028 -4.264 6.412 1.00 97.44 95 LEU A C 1
ATOM 730 O O . LEU A 1 95 ? 6.636 -4.472 5.360 1.00 97.44 95 LEU A O 1
ATOM 734 N N . MET A 1 96 ? 6.471 -4.712 7.590 1.00 96.06 96 MET A N 1
ATOM 735 C CA . MET A 1 96 ? 7.689 -5.514 7.727 1.00 96.06 96 MET A CA 1
ATOM 736 C C . MET A 1 96 ? 7.532 -6.898 7.094 1.00 96.06 96 MET A C 1
ATOM 738 O O . MET A 1 96 ? 8.414 -7.342 6.360 1.00 96.06 96 MET A O 1
ATOM 742 N N . LYS A 1 97 ? 6.396 -7.559 7.337 1.00 97.38 97 LYS A N 1
ATOM 743 C CA . LYS A 1 97 ? 6.058 -8.872 6.771 1.00 97.38 97 LYS A CA 1
ATOM 744 C C . LYS A 1 97 ? 6.097 -8.879 5.241 1.00 97.38 97 LYS A C 1
ATOM 746 O O . LYS A 1 97 ? 6.588 -9.843 4.664 1.00 97.38 97 LYS A O 1
ATOM 751 N N . PHE A 1 98 ? 5.637 -7.808 4.595 1.00 97.62 98 PHE A N 1
ATOM 752 C CA . PHE A 1 98 ? 5.627 -7.680 3.133 1.00 97.62 98 PHE A CA 1
ATOM 753 C C . PHE A 1 98 ? 6.857 -6.958 2.563 1.00 97.62 98 PHE A C 1
ATOM 755 O O . PHE A 1 98 ? 6.828 -6.480 1.436 1.00 97.62 98 PHE A O 1
ATOM 762 N N . ASN A 1 99 ? 7.962 -6.911 3.315 1.00 96.75 99 ASN A N 1
ATOM 763 C CA . ASN A 1 99 ? 9.257 -6.403 2.858 1.00 96.75 99 ASN A CA 1
ATOM 764 C C . ASN A 1 99 ? 9.212 -4.966 2.298 1.00 96.75 99 ASN A C 1
ATOM 766 O O . ASN A 1 99 ? 9.797 -4.671 1.251 1.00 96.75 99 ASN A O 1
ATOM 770 N N . ILE A 1 100 ? 8.564 -4.042 3.020 1.00 97.50 100 ILE A N 1
ATOM 771 C CA . ILE A 1 100 ? 8.487 -2.633 2.600 1.00 97.50 100 ILE A CA 1
ATOM 772 C C . ILE A 1 100 ? 9.865 -2.021 2.306 1.00 97.50 100 ILE A C 1
ATOM 774 O O . ILE A 1 100 ? 10.011 -1.239 1.372 1.00 97.50 100 ILE A O 1
ATOM 778 N N . ILE A 1 101 ? 10.896 -2.392 3.071 1.00 95.38 101 ILE A N 1
ATOM 779 C CA . ILE A 1 101 ? 12.259 -1.877 2.884 1.00 95.38 101 ILE A CA 1
ATOM 780 C C . ILE A 1 101 ? 12.795 -2.281 1.507 1.00 95.38 101 ILE A C 1
ATOM 782 O O . ILE A 1 101 ? 13.337 -1.433 0.800 1.00 95.38 101 ILE A O 1
ATOM 786 N N . GLY A 1 102 ? 12.607 -3.541 1.104 1.00 95.94 102 GLY A N 1
ATOM 787 C CA . GLY A 1 102 ? 12.988 -4.015 -0.226 1.00 95.94 102 GLY A CA 1
ATOM 788 C C . GLY A 1 102 ? 12.265 -3.258 -1.337 1.00 95.94 102 GLY A C 1
ATOM 789 O O . GLY A 1 102 ? 12.921 -2.770 -2.254 1.00 95.94 102 GLY A O 1
ATOM 790 N N . ALA A 1 103 ? 10.948 -3.069 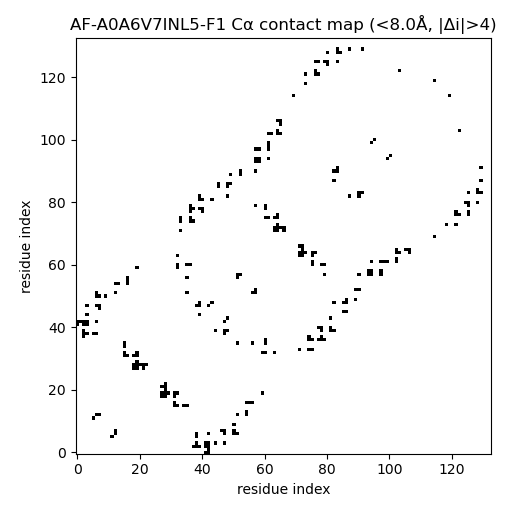-1.203 1.00 96.56 103 ALA A N 1
ATOM 791 C CA . ALA A 1 103 ? 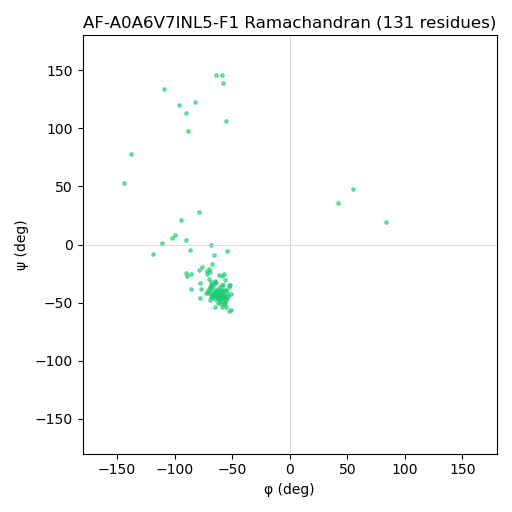10.153 -2.315 -2.174 1.00 96.56 103 ALA A CA 1
ATOM 792 C C . ALA A 1 103 ? 10.642 -0.861 -2.326 1.00 96.56 103 ALA A C 1
ATOM 794 O O . ALA A 1 103 ? 10.736 -0.343 -3.438 1.00 96.56 103 ALA A O 1
ATOM 795 N N . MET A 1 104 ? 11.020 -0.204 -1.222 1.00 95.75 104 MET A N 1
ATOM 796 C CA . MET A 1 104 ? 11.578 1.152 -1.266 1.00 95.75 104 MET A CA 1
ATOM 797 C C . MET A 1 104 ? 12.980 1.187 -1.888 1.00 95.75 104 MET A C 1
ATOM 799 O O . MET A 1 104 ? 13.269 2.095 -2.664 1.00 95.75 104 MET A O 1
ATOM 803 N N . ILE A 1 105 ? 13.850 0.219 -1.578 1.00 94.25 105 ILE A N 1
ATOM 804 C CA . ILE A 1 105 ? 15.183 0.114 -2.199 1.00 94.25 105 ILE A CA 1
ATOM 805 C C . ILE A 1 105 ? 15.047 -0.048 -3.713 1.00 94.25 105 ILE A C 1
ATOM 807 O O . ILE A 1 105 ? 15.745 0.635 -4.459 1.00 94.25 105 ILE A O 1
ATOM 811 N N . GLU A 1 106 ? 14.139 -0.911 -4.165 1.00 93.19 106 GLU A N 1
ATOM 812 C CA . GLU A 1 106 ? 13.855 -1.103 -5.585 1.00 93.19 106 GLU A CA 1
ATOM 813 C C . GLU A 1 106 ? 13.339 0.189 -6.228 1.00 93.19 106 GLU A C 1
ATOM 815 O O . GLU A 1 106 ? 13.913 0.647 -7.215 1.00 93.19 106 GLU A O 1
ATOM 820 N N . PHE A 1 107 ? 12.347 0.840 -5.610 1.00 93.12 107 PHE A N 1
ATOM 821 C CA . PHE A 1 107 ? 11.806 2.121 -6.070 1.00 93.12 107 PHE A CA 1
ATOM 822 C C . PHE A 1 107 ? 12.890 3.197 -6.259 1.00 93.12 107 PHE A C 1
ATOM 824 O O . PHE A 1 107 ? 12.888 3.901 -7.268 1.00 93.12 107 PHE A O 1
ATOM 831 N N . PHE A 1 108 ? 13.831 3.331 -5.318 1.00 90.44 108 PHE A N 1
ATOM 832 C CA . PHE A 1 108 ? 14.933 4.298 -5.430 1.00 90.44 108 PHE A CA 1
ATOM 833 C C . PHE A 1 108 ? 16.075 3.834 -6.344 1.00 90.44 108 PHE A C 1
ATOM 835 O O . PHE A 1 108 ? 16.842 4.668 -6.827 1.00 90.44 108 PHE A O 1
ATOM 842 N N . GLY A 1 109 ? 16.210 2.525 -6.563 1.00 87.44 109 GLY A N 1
ATOM 843 C CA . GLY A 1 109 ? 17.198 1.932 -7.462 1.00 87.44 109 GLY A CA 1
ATOM 844 C C . GLY A 1 109 ? 16.837 2.075 -8.941 1.00 87.44 109 GLY A C 1
ATOM 845 O O . GLY A 1 109 ? 17.717 1.989 -9.802 1.00 87.44 109 GLY A O 1
ATOM 846 N N . GLU A 1 110 ? 15.566 2.329 -9.257 1.00 80.56 110 GLU A N 1
ATOM 847 C CA . GLU A 1 110 ? 15.155 2.681 -10.611 1.00 80.56 110 GLU A CA 1
ATOM 848 C C . GLU A 1 110 ? 15.902 3.925 -11.095 1.00 80.56 110 GLU A C 1
ATOM 850 O O . GLU A 1 110 ? 16.090 4.894 -10.359 1.00 80.56 110 GLU A O 1
ATOM 855 N N . LYS A 1 111 ? 16.336 3.920 -12.363 1.00 65.56 111 LYS A N 1
ATOM 856 C CA . LYS A 1 111 ? 17.039 5.067 -12.950 1.00 65.56 111 LYS A CA 1
ATOM 857 C C . LYS A 1 111 ? 16.161 6.315 -12.796 1.00 65.56 111 LYS A C 1
ATOM 859 O O . LYS A 1 111 ? 15.203 6.496 -13.544 1.00 65.56 111 LYS A O 1
ATOM 864 N N . ALA A 1 112 ? 16.550 7.190 -11.866 1.00 56.53 112 ALA A N 1
ATOM 865 C CA . ALA A 1 112 ? 15.830 8.380 -11.400 1.00 56.53 112 ALA A CA 1
ATOM 866 C C . ALA A 1 112 ? 15.415 9.384 -12.497 1.00 56.53 112 ALA A C 1
ATOM 868 O O . ALA A 1 112 ? 14.684 10.331 -12.229 1.00 56.53 112 ALA A O 1
ATOM 869 N N . LEU A 1 113 ? 15.836 9.168 -13.746 1.00 54.03 113 LEU A N 1
ATOM 870 C CA . LEU A 1 113 ? 15.517 9.994 -14.909 1.00 54.03 113 LEU A CA 1
ATOM 871 C C . LEU A 1 113 ? 14.027 9.980 -15.305 1.00 54.03 113 LEU A C 1
ATOM 873 O O . LEU A 1 113 ? 13.642 10.770 -16.161 1.00 54.03 113 LEU A O 1
ATOM 877 N N . GLN A 1 114 ? 13.192 9.113 -14.718 1.00 66.81 114 GLN A N 1
ATOM 878 C CA . GLN A 1 114 ? 11.760 9.013 -15.054 1.00 66.81 114 GLN A CA 1
ATOM 879 C C . GLN A 1 114 ? 10.797 9.299 -13.892 1.00 66.81 114 GLN A C 1
ATOM 881 O O . GLN A 1 114 ? 9.588 9.403 -14.112 1.00 66.81 114 GLN A O 1
ATOM 886 N N . VAL A 1 115 ? 11.295 9.453 -12.662 1.00 73.38 115 VAL A N 1
ATOM 887 C CA . VAL A 1 115 ? 10.431 9.680 -11.497 1.00 73.38 115 VAL A CA 1
ATOM 888 C C . VAL A 1 115 ? 10.346 11.175 -11.220 1.00 73.38 115 VAL A C 1
ATOM 890 O O . VAL A 1 115 ? 11.349 11.839 -10.973 1.00 73.38 115 VAL A O 1
ATOM 893 N N . ARG A 1 116 ? 9.127 11.720 -11.275 1.00 85.81 116 ARG A N 1
ATOM 894 C CA . ARG A 1 116 ? 8.899 13.148 -11.029 1.00 85.81 116 ARG A CA 1
ATOM 895 C C . ARG A 1 116 ? 9.257 13.516 -9.576 1.00 85.81 116 ARG A C 1
ATOM 897 O O . ARG A 1 116 ? 9.006 12.694 -8.685 1.00 85.81 116 ARG A O 1
ATOM 904 N N . PRO A 1 117 ? 9.787 14.726 -9.306 1.00 89.44 117 PRO A N 1
ATOM 905 C CA . PRO A 1 117 ? 10.230 15.132 -7.968 1.00 89.44 117 PRO A CA 1
ATOM 906 C C . PRO A 1 117 ? 9.177 14.953 -6.868 1.00 89.44 117 PRO A C 1
ATOM 908 O O . PRO A 1 117 ? 9.505 14.575 -5.745 1.00 89.44 117 PRO A O 1
ATOM 911 N N . GLU A 1 118 ? 7.902 15.157 -7.188 1.00 91.44 118 GLU A N 1
ATOM 912 C CA . GLU A 1 118 ? 6.788 15.038 -6.245 1.00 91.44 118 GLU A CA 1
ATOM 913 C C . GLU A 1 118 ? 6.618 13.600 -5.740 1.00 91.44 118 GLU A C 1
ATOM 915 O O . GLU A 1 118 ? 6.225 13.374 -4.599 1.00 91.44 118 GLU A O 1
ATOM 920 N N . ILE A 1 119 ? 6.949 12.606 -6.566 1.00 92.31 119 ILE A N 1
ATOM 921 C CA . ILE A 1 119 ? 6.842 11.192 -6.190 1.00 92.31 119 ILE A CA 1
ATOM 922 C C . ILE A 1 119 ? 8.007 10.809 -5.271 1.00 92.31 119 ILE A C 1
ATOM 924 O O . ILE A 1 119 ? 7.799 10.113 -4.280 1.00 92.31 119 ILE A O 1
ATOM 928 N N . ILE A 1 120 ? 9.212 11.334 -5.527 1.00 92.44 120 ILE A N 1
ATOM 929 C CA . ILE A 1 120 ? 10.360 11.203 -4.612 1.00 92.44 120 ILE A CA 1
ATOM 930 C C . ILE A 1 120 ? 10.054 11.857 -3.257 1.00 92.44 120 ILE A C 1
ATOM 932 O O . ILE A 1 120 ? 10.378 11.305 -2.200 1.00 92.44 120 ILE A O 1
ATOM 936 N N . GLN A 1 121 ? 9.379 13.007 -3.269 1.00 94.19 121 GLN A N 1
ATOM 937 C CA . GLN A 1 121 ? 8.921 13.665 -2.049 1.00 94.19 121 GLN A CA 1
ATOM 938 C C . GLN A 1 121 ? 7.894 12.807 -1.297 1.00 94.19 121 GLN A C 1
ATOM 940 O O . GLN A 1 121 ? 8.006 12.659 -0.078 1.00 94.19 121 GLN A O 1
ATOM 945 N N . ASN A 1 122 ? 6.928 12.206 -1.997 1.00 95.81 122 ASN A N 1
ATOM 946 C CA . ASN A 1 122 ? 5.949 11.300 -1.388 1.00 95.81 122 ASN A CA 1
ATOM 947 C C . ASN A 1 122 ? 6.627 10.064 -0.779 1.00 95.81 122 ASN A C 1
ATOM 949 O O . ASN A 1 122 ? 6.318 9.702 0.353 1.00 95.81 122 ASN A O 1
ATOM 953 N N . ALA A 1 123 ? 7.610 9.481 -1.467 1.00 95.12 123 ALA A N 1
ATOM 954 C CA . ALA A 1 123 ? 8.410 8.365 -0.963 1.00 95.12 123 ALA A CA 1
ATOM 955 C C . ALA A 1 123 ? 9.183 8.727 0.317 1.00 95.12 123 ALA A C 1
ATOM 957 O O . ALA A 1 123 ? 9.139 8.004 1.313 1.00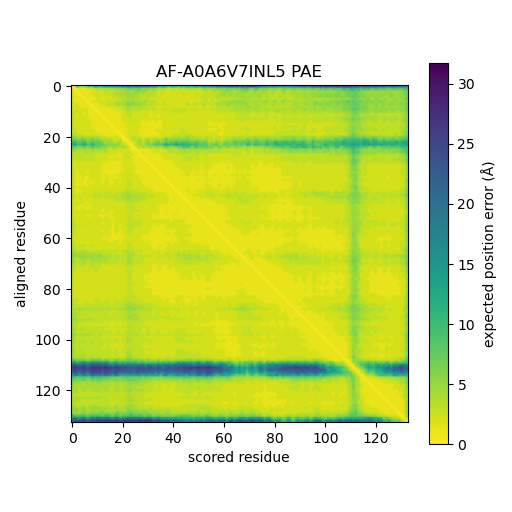 95.12 123 ALA A O 1
ATOM 958 N N . THR A 1 124 ? 9.841 9.887 0.327 1.00 94.31 124 THR A N 1
ATOM 959 C CA . THR A 1 124 ? 10.569 10.387 1.505 1.00 94.31 124 THR A CA 1
ATOM 960 C C . THR A 1 124 ? 9.622 10.694 2.671 1.00 94.31 124 THR A C 1
ATOM 962 O O . THR A 1 124 ? 9.927 10.404 3.830 1.00 94.31 124 THR A O 1
ATOM 965 N N . THR A 1 125 ? 8.443 11.248 2.375 1.00 96.25 125 THR A N 1
ATOM 966 C CA . THR A 1 125 ? 7.403 11.533 3.376 1.00 96.25 125 THR A CA 1
ATOM 967 C C . THR A 1 125 ? 6.883 10.243 3.999 1.00 96.25 125 THR A C 1
ATOM 969 O O . THR A 1 125 ? 6.758 10.164 5.222 1.00 96.25 125 THR A O 1
ATOM 972 N N . PHE A 1 126 ? 6.643 9.218 3.179 1.00 96.62 126 PHE A N 1
ATOM 973 C CA . PHE A 1 126 ? 6.247 7.896 3.642 1.00 96.62 126 PHE A CA 1
ATOM 974 C C . PHE A 1 126 ? 7.292 7.296 4.595 1.00 96.62 126 PHE A C 1
ATOM 976 O O . PHE A 1 126 ? 6.944 6.947 5.723 1.00 96.62 126 PHE A O 1
ATOM 983 N N . ILE A 1 127 ? 8.575 7.265 4.208 1.00 94.12 127 ILE A N 1
ATOM 984 C CA . ILE A 1 127 ? 9.660 6.773 5.080 1.00 94.12 127 ILE A CA 1
ATOM 985 C C . ILE A 1 127 ? 9.671 7.523 6.408 1.00 94.12 127 ILE A C 1
ATOM 987 O O . ILE A 1 127 ? 9.685 6.912 7.473 1.00 94.12 127 ILE A O 1
ATOM 991 N N . THR A 1 128 ? 9.589 8.851 6.349 1.00 93.69 128 THR A N 1
ATOM 992 C CA . THR A 1 128 ? 9.574 9.686 7.552 1.00 93.69 128 THR A CA 1
ATOM 993 C C . THR A 1 128 ? 8.374 9.361 8.444 1.00 93.69 128 THR A C 1
ATOM 995 O O . THR A 1 128 ? 8.502 9.376 9.663 1.00 93.69 128 THR A O 1
ATOM 998 N N . SER A 1 129 ? 7.209 9.041 7.868 1.00 92.62 129 SER A N 1
ATOM 999 C CA . SER A 1 129 ? 6.016 8.660 8.638 1.00 92.62 129 SER A CA 1
ATOM 1000 C C . SER A 1 129 ? 6.196 7.355 9.417 1.00 92.62 129 SER A C 1
ATOM 1002 O O . SER A 1 129 ? 5.680 7.253 10.527 1.00 92.62 129 SER A O 1
ATOM 1004 N N . MET A 1 130 ? 6.983 6.407 8.895 1.00 89.75 130 MET A N 1
ATOM 1005 C CA . MET A 1 130 ? 7.301 5.151 9.587 1.00 89.75 130 MET A CA 1
ATOM 1006 C C . MET A 1 130 ? 8.261 5.346 10.768 1.00 89.75 130 MET A C 1
ATOM 1008 O O . MET A 1 130 ? 8.283 4.522 11.675 1.00 89.75 130 MET A O 1
ATOM 1012 N N . MET A 1 131 ? 9.045 6.428 10.774 1.00 86.31 131 MET A N 1
ATOM 1013 C CA . MET A 1 131 ? 10.049 6.704 11.810 1.00 86.31 131 MET A CA 1
ATOM 1014 C C . MET A 1 131 ? 9.492 7.441 13.037 1.00 86.31 131 MET A C 1
ATOM 1016 O O . MET A 1 131 ? 10.237 7.680 13.982 1.00 86.31 131 MET A O 1
ATOM 1020 N N . LYS A 1 132 ? 8.215 7.843 13.040 1.00 74.56 132 LYS A N 1
ATOM 1021 C CA . LYS A 1 132 ? 7.613 8.662 14.112 1.00 74.56 132 LYS A CA 1
ATOM 1022 C C . LYS A 1 132 ? 7.225 7.874 15.379 1.00 74.56 132 LYS A C 1
ATOM 1024 O O . LYS A 1 132 ? 6.288 8.288 16.057 1.00 74.56 132 LYS A O 1
ATOM 1029 N N . SER A 1 133 ? 7.899 6.762 15.680 1.00 53.19 133 SER A N 1
ATOM 1030 C CA . SER A 1 133 ? 7.678 5.983 16.911 1.00 53.19 133 SER A CA 1
ATOM 1031 C C . SER A 1 133 ? 8.271 6.670 18.135 1.00 53.19 133 SER A C 1
ATOM 1033 O O . SER A 1 133 ? 9.487 6.971 18.070 1.00 53.19 133 SER A O 1
#

Radius of gyration: 13.92 Å; Cα contacts (8 Å, |Δi|>4): 153; chains: 1; bounding box: 37×30×33 Å

Sequence (133 aa):
KAASLLGMKEELLGKVIEWCSTDDHPGVQGEANRLLAWLVINSRNRDVVHSLIDKGAIQYLVEMITAPHVLMKNEALISLTIITTIALEKSQAELMKFNIIGAMIEFFGEKALQVRPEIIQNATTFITSMMKS

Nearest PDB structures (foldseek):
  5zhx-assembly2_B  TM=9.540E-01  e=1.399E-05  Homo sapiens
  5xgc-assembly1_A  TM=9.512E-01  e=2.061E-05  Homo sapiens
  8g4j-assembly2_B  TM=7.452E-01  e=6.390E-04  Cavia porcellus
  3wpt-assembly2_B  TM=7.524E-01  e=1.088E-03  Homo sapiens
  4e4v-assembly2_B  TM=7.445E-01  e=1.386E-03  Homo sapiens

pLDDT: mean 93.15, std 8.26, range [53.19, 98.5]